Protein AF-A0A1E1WUC8-F1 (afdb_monomer)

Secondary structure (DSSP, 8-state):
----SS---HHHHHHHPPP-----SSHHHHHHHHHHHHHHHHHHHHHHHHHTT--GGGGS-S---PPPSSS-SS--GGGGTHHHHHHHHHHHHHHHHHHHHHHHHHHTTHHHHHHHH-

pLDDT: mean 82.87, std 11.09, range [41.53, 96.44]

Mean predicted aligned error: 11.66 Å

Sequence (118 aa):
TRVREGHVEDDVIAGSTISVWLDMTNHQISHFLKSSLHKAYESFTKRAMKACNRHENLVQIPVHFQEPIYGEMNTQMVGYMAPGIMITIIFFLPAIVTSNLMIADRLEGVWERSAVAG

Structure (mmCIF, N/CA/C/O backbone):
data_AF-A0A1E1WUC8-F1
#
_entry.id   AF-A0A1E1WUC8-F1
#
loop_
_atom_site.group_PDB
_atom_site.id
_atom_site.type_symbol
_atom_site.label_atom_id
_atom_site.label_alt_id
_atom_site.label_comp_id
_atom_site.label_asym_id
_atom_site.label_entity_id
_atom_site.label_seq_id
_atom_site.pdbx_PDB_ins_code
_atom_site.Cartn_x
_atom_site.Cartn_y
_atom_site.Cartn_z
_atom_site.occupancy
_atom_site.B_iso_or_equiv
_atom_site.auth_seq_id
_atom_site.auth_comp_id
_atom_site.auth_asym_id
_atom_site.auth_atom_id
_atom_site.pdbx_PDB_model_num
ATOM 1 N N . THR A 1 1 ? -20.829 -1.627 24.250 1.00 41.53 1 THR A N 1
ATOM 2 C CA . THR A 1 1 ? -21.470 -2.143 25.477 1.00 41.53 1 THR A CA 1
ATOM 3 C C . THR A 1 1 ? -22.174 -3.435 25.147 1.00 41.53 1 THR A C 1
ATOM 5 O O . THR A 1 1 ? -23.149 -3.411 24.412 1.00 41.53 1 THR A O 1
ATOM 8 N N . ARG A 1 2 ? -21.631 -4.574 25.583 1.00 43.22 2 ARG A N 1
ATOM 9 C CA . ARG A 1 2 ? -22.286 -5.872 25.395 1.00 43.22 2 ARG A CA 1
ATOM 10 C C . ARG A 1 2 ? -23.464 -5.910 26.371 1.00 43.22 2 ARG A C 1
ATOM 12 O O . ARG A 1 2 ? -23.246 -5.799 27.574 1.00 43.22 2 ARG A O 1
ATOM 19 N N . VAL A 1 3 ? -24.684 -5.944 25.840 1.00 54.50 3 VAL A N 1
ATOM 20 C CA . VAL A 1 3 ? -25.937 -5.958 26.607 1.00 54.50 3 VAL A CA 1
ATOM 21 C C . VAL A 1 3 ? -25.929 -7.200 27.487 1.00 54.50 3 VAL A C 1
ATOM 23 O O . VAL A 1 3 ? -25.992 -8.316 26.978 1.00 54.50 3 VAL A O 1
ATOM 26 N N . ARG A 1 4 ? -25.767 -7.016 28.797 1.00 50.38 4 ARG A N 1
ATOM 27 C CA . ARG A 1 4 ? -25.797 -8.129 29.749 1.00 50.38 4 ARG A CA 1
ATOM 28 C C . ARG A 1 4 ? -26.819 -7.969 30.873 1.00 50.38 4 ARG A C 1
ATOM 30 O O . ARG A 1 4 ? -26.935 -8.887 31.668 1.00 50.38 4 ARG A O 1
ATOM 37 N N . GLU A 1 5 ? -27.584 -6.873 30.918 1.00 53.09 5 GLU A N 1
ATOM 38 C CA . GLU A 1 5 ? -28.485 -6.588 32.056 1.00 53.09 5 GLU A CA 1
ATOM 39 C C . GLU A 1 5 ? -29.840 -5.946 31.687 1.00 53.09 5 GLU A C 1
ATOM 41 O O . GLU A 1 5 ? -30.495 -5.353 32.536 1.00 53.09 5 GLU A O 1
ATOM 46 N N . GLY A 1 6 ? -30.320 -6.087 30.449 1.00 60.19 6 GLY A N 1
ATOM 47 C CA . GLY A 1 6 ? -31.686 -5.692 30.081 1.00 60.19 6 GLY A CA 1
ATOM 48 C C . GLY A 1 6 ? -32.333 -6.766 29.220 1.00 60.19 6 GLY A C 1
ATOM 49 O O . GLY A 1 6 ? -31.698 -7.244 28.283 1.00 60.19 6 GLY A O 1
ATOM 50 N N . HIS A 1 7 ? -33.562 -7.173 29.542 1.00 62.53 7 HIS A N 1
ATOM 51 C CA . HIS A 1 7 ? -34.363 -8.001 28.643 1.00 62.53 7 HIS A CA 1
ATOM 52 C C . HIS A 1 7 ? -34.700 -7.152 27.413 1.00 62.53 7 HIS A C 1
ATOM 54 O O . HIS A 1 7 ? -35.356 -6.120 27.535 1.00 62.53 7 HIS A O 1
ATOM 60 N N . VAL A 1 8 ? -34.166 -7.538 26.259 1.00 71.12 8 VAL A N 1
ATOM 61 C CA . VAL A 1 8 ? -34.373 -6.873 24.970 1.00 71.12 8 VAL A CA 1
ATOM 62 C C . VAL A 1 8 ? -35.033 -7.899 24.058 1.00 71.12 8 VAL A C 1
ATOM 64 O O . VAL A 1 8 ? -34.585 -9.045 24.039 1.00 71.12 8 VAL A O 1
ATOM 67 N N . GLU A 1 9 ? -36.093 -7.507 23.351 1.00 81.06 9 GLU A N 1
ATOM 68 C CA . GLU A 1 9 ? -36.770 -8.379 22.386 1.00 81.06 9 GLU A CA 1
ATOM 69 C C . GLU A 1 9 ? -35.828 -8.767 21.234 1.00 81.06 9 GLU A C 1
ATOM 71 O O . GLU A 1 9 ? -34.976 -7.984 20.796 1.00 81.06 9 GLU A O 1
ATOM 76 N N . ASP A 1 10 ? -35.970 -10.003 20.749 1.00 81.25 10 ASP A N 1
ATOM 77 C CA . ASP A 1 10 ? -35.096 -10.577 19.719 1.00 81.25 10 ASP A CA 1
ATOM 78 C C . ASP A 1 10 ? -35.145 -9.789 18.397 1.00 81.25 10 ASP A C 1
ATOM 80 O O . ASP A 1 10 ? -34.166 -9.770 17.646 1.00 81.25 10 ASP A O 1
ATOM 84 N N . ASP A 1 11 ? -36.250 -9.093 18.117 1.00 81.81 11 ASP A N 1
ATOM 85 C CA . ASP A 1 11 ? -36.416 -8.248 16.932 1.00 81.81 11 ASP A CA 1
ATOM 86 C C . ASP A 1 11 ? -35.519 -6.997 16.979 1.00 81.81 11 ASP A C 1
ATOM 88 O O . ASP A 1 11 ? -34.886 -6.647 15.981 1.00 81.81 11 ASP A O 1
ATOM 92 N N . VAL A 1 12 ? -35.371 -6.376 18.151 1.00 81.44 12 VAL A N 1
ATOM 93 C CA . VAL A 1 12 ? -34.475 -5.244 18.401 1.00 81.44 12 VAL A CA 1
ATOM 94 C C . VAL A 1 12 ? -33.020 -5.695 18.282 1.00 81.44 12 VAL A C 1
ATOM 96 O O . VAL A 1 12 ? -32.176 -4.964 17.753 1.00 81.44 12 VAL A O 1
ATOM 99 N N . ILE A 1 13 ? -32.701 -6.916 18.722 1.00 80.00 13 ILE A N 1
ATOM 100 C CA . ILE A 1 13 ? -31.359 -7.495 18.570 1.00 80.00 13 ILE A CA 1
ATOM 101 C C . ILE A 1 13 ? -31.057 -7.768 17.092 1.00 80.00 13 ILE A C 1
ATOM 103 O O . ILE A 1 13 ? -29.981 -7.407 16.606 1.00 80.00 13 ILE A O 1
ATOM 107 N N . ALA A 1 14 ? -32.005 -8.345 16.353 1.00 81.06 14 ALA A N 1
ATOM 108 C CA . ALA A 1 14 ? -31.854 -8.591 14.924 1.00 81.06 14 ALA A CA 1
ATOM 109 C C . ALA A 1 14 ? -31.718 -7.277 14.135 1.00 81.06 14 ALA A C 1
ATOM 111 O O . ALA A 1 14 ? -30.823 -7.152 13.301 1.00 81.06 14 ALA A O 1
ATOM 112 N N . GLY A 1 15 ? -32.534 -6.268 14.453 1.00 80.81 15 GLY A N 1
ATOM 113 C CA . GLY A 1 15 ? -32.496 -4.948 13.818 1.00 80.81 15 GLY A CA 1
ATOM 114 C C . GLY A 1 15 ? -31.237 -4.133 14.132 1.00 80.81 15 GLY A C 1
ATOM 115 O O . GLY A 1 15 ? -30.845 -3.277 13.341 1.00 80.81 15 GLY A O 1
ATOM 116 N N . SER A 1 16 ? -30.574 -4.406 15.259 1.00 80.88 16 SER A N 1
ATOM 117 C CA . SER A 1 16 ? -29.329 -3.732 15.660 1.00 80.88 16 SER A CA 1
ATOM 118 C C . SER A 1 16 ? -28.050 -4.476 15.254 1.00 80.88 16 SER A C 1
ATOM 120 O O . SER A 1 16 ? -26.953 -3.931 15.403 1.00 80.88 16 SER A O 1
ATOM 122 N N . THR A 1 17 ? -28.160 -5.693 14.711 1.00 82.88 17 THR A N 1
ATOM 123 C CA . THR A 1 17 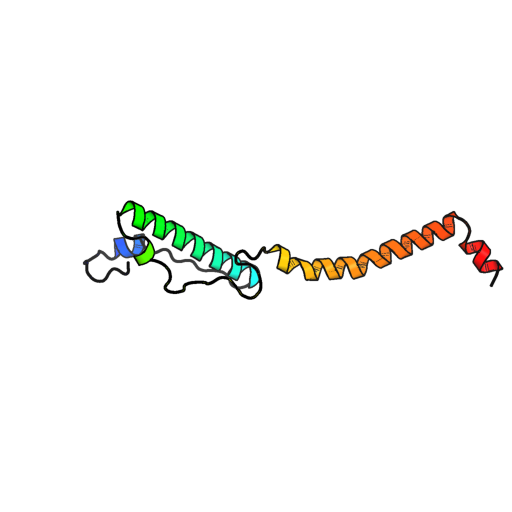? -27.007 -6.510 14.315 1.00 82.88 17 THR A CA 1
ATOM 124 C C . THR A 1 17 ? -26.670 -6.320 12.838 1.00 82.88 17 THR A C 1
ATOM 126 O O . THR A 1 17 ? -27.440 -6.681 11.954 1.00 82.88 17 THR A O 1
ATOM 129 N N . ILE A 1 18 ? -25.466 -5.817 12.553 1.00 84.88 18 ILE A N 1
ATOM 130 C CA . ILE A 1 18 ? -24.938 -5.710 11.187 1.00 84.88 18 ILE A CA 1
ATOM 131 C C . ILE A 1 18 ? -23.967 -6.864 10.945 1.00 84.88 18 ILE A C 1
ATOM 133 O O . ILE A 1 18 ? -22.924 -6.952 11.592 1.00 84.88 18 ILE A O 1
ATOM 137 N N . SER A 1 19 ? -24.299 -7.730 9.989 1.00 88.88 19 SER A N 1
ATOM 138 C CA . SER A 1 19 ? -23.441 -8.836 9.557 1.00 88.88 19 SER A CA 1
ATOM 139 C C . SER A 1 19 ? -22.785 -8.498 8.220 1.00 88.88 19 SER A C 1
ATOM 141 O O . SER A 1 19 ? -23.475 -8.189 7.251 1.00 88.88 19 SER A O 1
ATOM 143 N N . VAL A 1 20 ? -21.452 -8.553 8.163 1.00 88.31 20 VAL A N 1
ATOM 144 C CA . VAL A 1 20 ? -20.665 -8.257 6.956 1.00 88.31 20 VAL A CA 1
ATOM 145 C C . VAL A 1 20 ? -19.880 -9.500 6.556 1.00 88.31 20 VAL A C 1
ATOM 147 O O . VAL A 1 20 ? -19.096 -10.020 7.349 1.00 88.31 20 VAL A O 1
ATOM 150 N N . TRP A 1 21 ? -20.060 -9.943 5.314 1.00 91.31 21 TRP A N 1
ATOM 151 C CA . TRP A 1 21 ? -19.317 -11.049 4.716 1.00 91.31 21 TRP A CA 1
ATOM 152 C C . TRP A 1 21 ? -18.326 -10.477 3.711 1.00 91.31 21 TRP A C 1
ATOM 154 O O . TRP A 1 21 ? -18.717 -9.883 2.709 1.00 91.31 21 TRP A O 1
ATOM 164 N N . LEU A 1 22 ? -17.039 -10.603 4.014 1.00 89.75 22 LEU A N 1
ATOM 165 C CA . LEU A 1 22 ? -15.976 -10.114 3.148 1.00 89.75 22 LEU A CA 1
ATOM 166 C C . LEU A 1 22 ? -15.482 -11.265 2.271 1.00 89.75 22 LEU A C 1
ATOM 168 O O . LEU A 1 22 ? -15.053 -12.292 2.796 1.00 89.75 22 LEU A O 1
ATOM 172 N N . ASP A 1 23 ? -15.500 -11.074 0.953 1.00 91.25 23 ASP A N 1
ATOM 173 C CA . ASP A 1 23 ? -14.814 -11.980 0.035 1.00 91.25 23 ASP A CA 1
ATOM 174 C C . ASP A 1 23 ? -13.294 -11.856 0.233 1.00 91.25 23 ASP A C 1
ATOM 176 O O . ASP A 1 23 ? -12.744 -10.751 0.231 1.00 91.25 23 ASP A O 1
ATOM 180 N N . MET A 1 24 ? -12.630 -12.990 0.466 1.00 90.44 24 MET A N 1
ATOM 181 C CA . MET A 1 24 ? -11.190 -13.097 0.725 1.00 90.44 24 MET A CA 1
ATOM 182 C C . MET A 1 24 ? -10.388 -13.501 -0.519 1.00 90.44 24 MET A C 1
ATOM 184 O O . MET A 1 24 ? -9.196 -13.779 -0.396 1.00 90.44 24 MET A O 1
ATOM 188 N N . THR A 1 25 ? -11.000 -13.533 -1.709 1.00 92.56 25 THR A N 1
ATOM 189 C C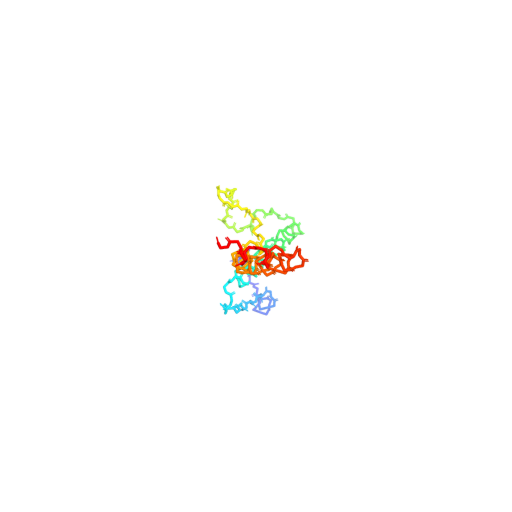A . THR A 1 25 ? -10.289 -13.855 -2.961 1.00 92.56 25 THR A CA 1
ATOM 190 C C . THR A 1 25 ? -9.085 -12.944 -3.229 1.00 92.56 25 THR A C 1
ATOM 192 O O . THR A 1 25 ? -8.089 -13.403 -3.787 1.00 92.56 25 THR A O 1
ATOM 195 N N . ASN A 1 26 ? -9.127 -11.678 -2.795 1.00 89.31 26 ASN A N 1
ATOM 196 C CA . ASN A 1 26 ? -8.007 -10.741 -2.894 1.00 89.31 26 ASN A CA 1
ATOM 197 C C . ASN A 1 26 ? -7.548 -10.260 -1.514 1.00 89.31 26 ASN A C 1
ATOM 199 O O . ASN A 1 26 ? -8.068 -9.285 -0.975 1.00 89.31 26 ASN A O 1
ATOM 203 N N . HIS A 1 27 ? -6.499 -10.890 -0.990 1.00 86.88 27 HIS A N 1
ATOM 204 C 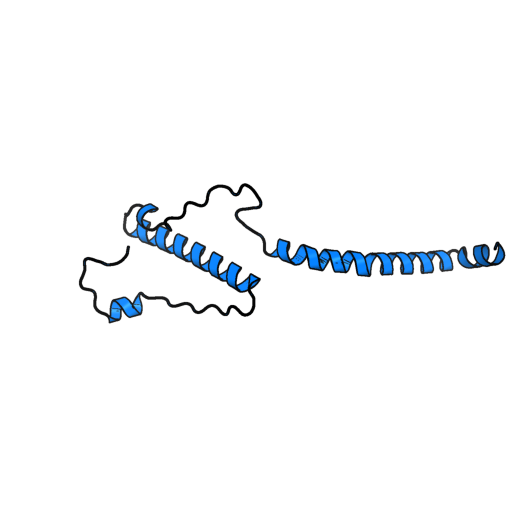CA . HIS A 1 27 ? -5.979 -10.617 0.349 1.00 86.88 27 HIS A CA 1
ATOM 205 C C . HIS A 1 27 ? -5.709 -9.127 0.634 1.00 86.88 27 HIS A C 1
ATOM 207 O O . HIS A 1 27 ? -6.079 -8.631 1.701 1.00 86.88 27 HIS A O 1
ATOM 213 N N . GLN A 1 28 ? -5.122 -8.396 -0.320 1.00 85.75 28 GLN A N 1
ATOM 214 C CA . GLN A 1 28 ? -4.767 -6.984 -0.148 1.00 85.75 28 GLN A CA 1
ATOM 215 C C . GLN A 1 28 ? -6.009 -6.103 0.016 1.00 85.75 28 GLN A C 1
ATOM 217 O O . GLN A 1 28 ? -6.089 -5.291 0.941 1.00 85.75 28 GLN A O 1
ATOM 222 N N . ILE A 1 29 ? -6.996 -6.291 -0.864 1.00 86.88 29 ILE A N 1
ATOM 223 C CA . ILE A 1 29 ? -8.257 -5.540 -0.840 1.00 86.88 29 ILE A CA 1
ATOM 224 C C . ILE A 1 29 ? -9.063 -5.915 0.402 1.00 86.88 29 ILE A C 1
ATOM 226 O O . ILE A 1 29 ? -9.565 -5.043 1.111 1.00 86.88 29 ILE A O 1
ATOM 230 N N . SER A 1 30 ? -9.147 -7.205 0.706 1.00 90.56 30 SER A N 1
ATOM 231 C CA . SER A 1 30 ? -9.880 -7.724 1.853 1.00 90.56 30 SER A CA 1
ATOM 232 C C . SER A 1 30 ? -9.337 -7.192 3.179 1.00 90.56 30 SER A C 1
ATOM 234 O O . SER A 1 30 ? -10.109 -6.776 4.046 1.00 90.56 30 SER A O 1
ATOM 236 N N . HIS A 1 31 ? -8.011 -7.149 3.341 1.00 88.44 31 HIS A N 1
ATOM 237 C CA . HIS A 1 31 ? -7.382 -6.601 4.541 1.00 88.44 31 HIS A CA 1
ATOM 238 C C . HIS A 1 31 ? -7.611 -5.088 4.663 1.00 88.44 31 HIS A C 1
ATOM 240 O O . HIS A 1 31 ? -7.953 -4.589 5.740 1.00 88.44 31 HIS A O 1
ATOM 246 N N . PHE A 1 32 ? -7.491 -4.359 3.551 1.00 87.31 32 PHE A N 1
ATOM 247 C CA . PHE A 1 32 ? -7.791 -2.929 3.502 1.00 87.31 32 PHE A CA 1
ATOM 248 C C . PHE A 1 32 ? -9.249 -2.628 3.888 1.00 87.31 32 PHE A C 1
ATOM 250 O O . PHE A 1 32 ? -9.510 -1.748 4.716 1.00 87.31 32 PHE A O 1
ATOM 257 N N . LEU A 1 33 ? -10.202 -3.392 3.348 1.00 90.31 33 LEU A N 1
ATOM 258 C CA . LEU A 1 33 ? -11.624 -3.241 3.645 1.00 90.31 33 LEU A CA 1
ATOM 259 C C . LEU A 1 33 ? -11.934 -3.583 5.108 1.00 90.31 33 LEU A C 1
ATOM 261 O O . LEU A 1 33 ? -12.656 -2.843 5.776 1.00 90.31 33 LEU A O 1
ATOM 265 N N . LYS A 1 34 ? -11.321 -4.644 5.647 1.00 89.44 34 LYS A N 1
ATOM 266 C CA . LYS A 1 34 ? -11.440 -5.007 7.065 1.00 89.44 34 LYS A CA 1
ATOM 267 C C . LYS A 1 34 ? -10.939 -3.890 7.982 1.00 89.44 34 LYS A C 1
ATOM 269 O O . LYS A 1 34 ? -11.620 -3.562 8.954 1.00 89.44 34 LYS A O 1
ATOM 274 N N . SER A 1 35 ? -9.780 -3.298 7.682 1.00 86.88 35 SER A N 1
ATOM 275 C CA . SER A 1 35 ? -9.226 -2.171 8.448 1.00 86.88 35 SER A CA 1
ATOM 276 C C . SER A 1 35 ? -10.139 -0.945 8.383 1.00 86.88 35 SER A C 1
ATOM 278 O O . SER A 1 35 ? -10.463 -0.351 9.412 1.00 86.88 35 SER A O 1
ATOM 280 N N . SER A 1 36 ? -10.630 -0.615 7.186 1.00 88.75 36 SER A N 1
ATOM 281 C CA . SER A 1 36 ? -11.566 0.493 6.968 1.00 88.75 36 SER A CA 1
ATOM 282 C C . SER A 1 36 ? -12.862 0.318 7.762 1.00 88.75 36 SER A C 1
ATOM 284 O O . SER A 1 36 ? -13.311 1.256 8.421 1.00 88.75 36 SER A O 1
ATOM 286 N N . LEU A 1 37 ? -13.426 -0.895 7.776 1.00 90.44 37 LEU A N 1
ATOM 287 C CA . LEU A 1 37 ? -14.627 -1.214 8.546 1.00 90.44 37 LEU A CA 1
ATOM 288 C C . LEU A 1 37 ? -14.394 -1.058 10.056 1.00 90.44 37 LEU A C 1
ATOM 290 O O . LEU A 1 37 ? -15.237 -0.486 10.742 1.00 90.44 37 LEU A O 1
ATOM 294 N N . HIS A 1 38 ? -13.241 -1.500 10.570 1.00 87.25 38 HIS A N 1
ATOM 295 C CA . HIS A 1 38 ? -12.891 -1.321 11.985 1.00 87.25 38 HIS A CA 1
ATOM 296 C C . HIS A 1 38 ? -12.765 0.161 12.355 1.00 87.25 38 HIS A C 1
ATOM 298 O O . HIS A 1 38 ? -13.352 0.585 13.348 1.00 87.25 38 HIS A O 1
ATOM 304 N N . LYS A 1 39 ? -12.073 0.965 11.535 1.00 87.31 39 LYS A N 1
ATOM 305 C CA . LYS A 1 39 ? -11.951 2.420 11.746 1.00 87.31 39 LYS A CA 1
ATOM 306 C C . LYS A 1 39 ? -13.320 3.112 11.722 1.00 87.31 39 LYS A C 1
ATOM 308 O O . LYS A 1 39 ? -13.60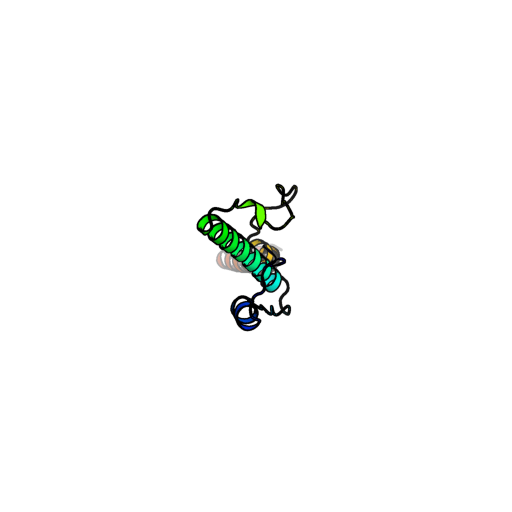3 3.968 12.562 1.00 87.31 39 LYS A O 1
ATOM 313 N N . ALA A 1 40 ? -14.193 2.728 10.789 1.00 89.44 40 ALA A N 1
ATOM 314 C CA . ALA A 1 40 ? -15.549 3.264 10.694 1.00 89.44 40 ALA A CA 1
ATOM 315 C C . ALA A 1 40 ? -16.406 2.883 11.912 1.00 89.44 40 ALA A C 1
ATOM 317 O O . ALA A 1 40 ? -17.084 3.742 12.479 1.00 89.44 40 ALA A O 1
ATOM 318 N N . TYR A 1 41 ? -16.336 1.622 12.345 1.00 87.38 41 TYR A N 1
ATOM 319 C CA . TYR A 1 41 ? -17.025 1.132 13.537 1.00 87.38 41 TYR A CA 1
ATOM 320 C C . TYR A 1 41 ? -16.557 1.855 14.803 1.00 87.38 41 TYR A C 1
ATOM 322 O O . TYR A 1 41 ? -17.379 2.289 15.610 1.00 87.38 41 TYR A O 1
ATOM 330 N N . GLU A 1 42 ? -15.249 2.049 14.960 1.00 86.06 42 GLU A N 1
ATOM 331 C CA . GLU A 1 42 ? -14.677 2.786 16.084 1.00 86.06 42 GLU A CA 1
ATOM 332 C C . GLU A 1 42 ? -15.174 4.240 16.109 1.00 86.06 42 GLU A C 1
ATOM 334 O O . GLU A 1 42 ? -15.641 4.721 17.143 1.00 86.06 42 GLU A O 1
ATOM 339 N N . SER A 1 43 ? -15.149 4.929 14.963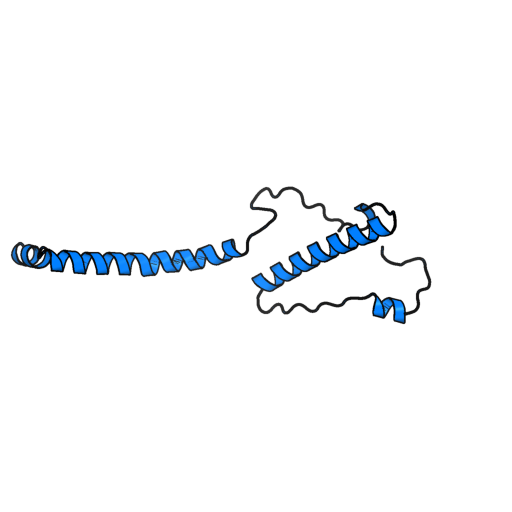 1.00 88.12 43 SER A N 1
ATOM 340 C CA . SER A 1 43 ? -15.653 6.303 14.835 1.00 88.12 43 SER A CA 1
ATOM 341 C C . SER A 1 43 ? -17.154 6.406 15.125 1.00 88.12 43 SER A C 1
ATOM 343 O O . SER A 1 43 ? -17.595 7.306 15.843 1.00 88.12 43 SER A O 1
ATOM 345 N N . PHE A 1 44 ? -17.956 5.479 14.596 1.00 87.75 44 PHE A N 1
ATOM 346 C CA . PHE A 1 44 ? -19.388 5.399 14.885 1.00 87.75 44 PHE A CA 1
ATOM 347 C C . PHE A 1 44 ? -19.640 5.217 16.381 1.00 87.75 44 PHE A C 1
ATOM 349 O O . PHE A 1 44 ? -20.422 5.957 16.974 1.00 87.75 44 PHE A O 1
ATOM 356 N N . THR A 1 45 ? -18.923 4.287 17.004 1.00 85.81 45 THR A N 1
ATOM 357 C CA . THR A 1 45 ? -19.100 3.958 18.415 1.00 85.81 45 THR A CA 1
ATOM 358 C C . THR A 1 45 ? -18.681 5.115 19.321 1.00 85.81 45 THR A C 1
ATOM 360 O O . THR A 1 45 ? -19.410 5.451 20.251 1.00 85.81 45 THR A O 1
ATOM 363 N N . LYS A 1 46 ? -17.566 5.797 19.023 1.00 86.69 46 LYS A N 1
ATOM 364 C CA . LYS A 1 46 ? -17.153 7.024 19.727 1.00 86.69 46 LYS A CA 1
ATOM 365 C C . LYS A 1 46 ? -18.233 8.108 19.647 1.00 86.69 46 LYS A C 1
ATOM 367 O O . LYS A 1 46 ? -18.609 8.677 20.672 1.00 86.69 46 LYS A O 1
ATOM 372 N N . ARG A 1 47 ? -18.797 8.344 18.455 1.00 88.25 47 ARG A N 1
ATOM 373 C CA . ARG A 1 47 ? -19.902 9.303 18.262 1.00 88.25 47 ARG A CA 1
ATOM 374 C C . ARG A 1 47 ? -21.162 8.907 19.032 1.00 88.25 47 ARG A C 1
ATOM 376 O O . ARG A 1 47 ? -21.768 9.768 19.664 1.00 88.25 47 ARG A O 1
ATOM 383 N N . ALA A 1 48 ? -21.530 7.627 19.016 1.00 87.75 48 ALA A N 1
ATOM 384 C CA . ALA A 1 48 ? -22.683 7.118 19.753 1.00 87.75 48 ALA A CA 1
ATOM 385 C C . ALA A 1 48 ? -22.507 7.290 21.273 1.00 87.75 48 ALA A C 1
ATOM 387 O O . ALA A 1 48 ? -23.405 7.784 21.947 1.00 87.75 48 ALA A O 1
ATOM 388 N N . MET A 1 49 ? -21.324 6.977 21.812 1.00 86.50 49 MET A N 1
ATOM 389 C CA . MET A 1 49 ? -21.029 7.152 23.240 1.00 86.50 49 MET A CA 1
ATOM 390 C C . MET A 1 49 ? -21.064 8.620 23.668 1.00 86.50 49 MET A C 1
ATOM 392 O O . MET A 1 49 ? -21.626 8.931 24.720 1.00 86.50 49 MET A O 1
ATOM 396 N N . LYS A 1 50 ? -20.542 9.522 22.827 1.00 87.88 50 LYS A N 1
ATOM 397 C CA . LYS A 1 50 ? -20.621 10.969 23.049 1.00 87.88 50 LYS A CA 1
ATOM 398 C C . LYS A 1 50 ? -22.068 11.467 23.054 1.00 87.88 50 LYS A C 1
ATOM 400 O O . LYS A 1 50 ? -22.436 12.232 23.939 1.00 87.88 50 LYS A O 1
ATOM 405 N N . ALA A 1 51 ? -22.901 10.997 22.124 1.00 88.88 51 ALA A N 1
ATOM 406 C CA . ALA A 1 51 ? -24.329 11.327 22.095 1.00 88.88 51 ALA A CA 1
ATOM 407 C C . ALA A 1 51 ? -25.071 10.835 23.353 1.00 88.88 51 ALA A C 1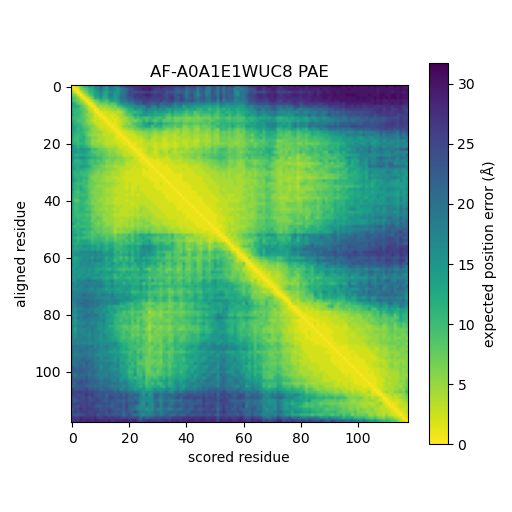
ATOM 409 O O . ALA A 1 51 ? -25.994 11.492 23.825 1.00 88.88 51 ALA A O 1
ATOM 410 N N . CYS A 1 52 ? -24.634 9.716 23.936 1.00 87.12 52 CYS A N 1
ATOM 411 C CA . CYS A 1 52 ? -25.177 9.176 25.181 1.00 87.12 52 CYS A CA 1
ATOM 412 C C . CYS A 1 52 ? -24.524 9.740 26.463 1.00 87.12 52 CYS A C 1
ATOM 414 O O . CYS A 1 52 ? -24.788 9.203 27.540 1.00 87.12 52 CYS A O 1
ATOM 416 N N . ASN A 1 53 ? -23.671 10.775 26.385 1.00 88.69 53 ASN A N 1
ATOM 417 C CA . ASN A 1 53 ? -22.920 11.334 27.526 1.00 88.69 53 ASN A CA 1
ATOM 418 C C . ASN A 1 53 ? -22.121 10.280 28.323 1.00 88.69 53 ASN A C 1
ATOM 420 O O . ASN A 1 53 ? -22.016 10.329 29.551 1.00 88.69 53 ASN A O 1
ATOM 424 N N . ARG A 1 54 ? -21.552 9.289 27.629 1.00 84.31 54 ARG A N 1
ATOM 425 C CA . ARG A 1 54 ? -20.694 8.258 28.225 1.00 84.31 54 ARG A CA 1
ATOM 426 C C . ARG A 1 54 ? -19.242 8.452 27.802 1.00 84.31 54 ARG A C 1
ATOM 428 O O . ARG A 1 54 ? -18.956 8.977 26.731 1.00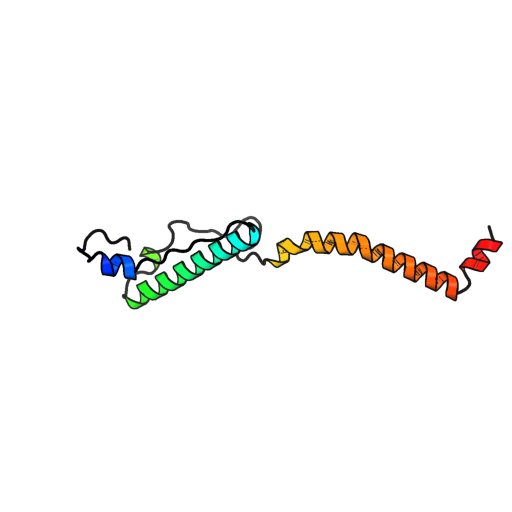 84.31 54 ARG A O 1
ATOM 435 N N . HIS A 1 55 ? -18.322 7.985 28.644 1.00 80.06 55 HIS A N 1
ATOM 436 C CA . HIS A 1 55 ? -16.888 8.096 28.389 1.00 80.06 55 HIS A CA 1
ATOM 437 C C . HIS A 1 55 ? -16.490 7.332 27.113 1.00 80.06 55 HIS A C 1
ATOM 439 O O . HIS A 1 55 ? -16.800 6.148 26.967 1.00 80.06 55 HIS A O 1
ATOM 445 N N . GLU A 1 56 ? -15.771 7.990 26.204 1.00 75.31 56 GLU A N 1
ATOM 446 C CA . GLU A 1 56 ? -15.429 7.456 24.873 1.00 75.31 56 GLU A CA 1
ATOM 447 C C . GLU A 1 56 ? -14.531 6.206 24.937 1.00 75.31 56 GLU A C 1
ATOM 449 O O . GLU A 1 56 ? -14.541 5.370 24.034 1.00 75.31 56 GLU A O 1
ATOM 454 N N . ASN A 1 57 ? -13.789 6.043 26.035 1.00 72.31 57 ASN A N 1
ATOM 455 C CA . ASN A 1 57 ? -12.875 4.913 26.246 1.00 72.31 57 ASN A CA 1
ATOM 456 C C . ASN A 1 57 ? -13.577 3.602 26.647 1.00 72.31 57 ASN A C 1
ATOM 458 O O . ASN A 1 57 ? -12.937 2.558 26.665 1.00 72.31 57 ASN A O 1
ATOM 462 N N . LEU A 1 58 ? -14.881 3.617 26.949 1.00 70.56 58 LEU A N 1
ATOM 463 C CA . LEU A 1 58 ? -15.618 2.417 27.384 1.00 70.56 58 LEU A CA 1
ATOM 464 C C . LEU A 1 58 ? -15.865 1.397 26.260 1.00 70.56 58 LEU A C 1
ATOM 466 O O . LEU A 1 58 ? -16.249 0.262 26.539 1.00 70.56 58 LEU A O 1
ATOM 470 N N . VAL A 1 59 ? -15.707 1.796 24.995 1.00 69.50 59 VAL A N 1
ATOM 471 C CA . VAL A 1 59 ? -16.002 0.938 23.830 1.00 69.50 59 VAL A CA 1
ATOM 472 C C . VAL A 1 59 ? -14.872 0.946 22.802 1.00 69.50 59 VAL A C 1
ATOM 474 O O . VAL A 1 59 ? -15.063 0.558 21.652 1.00 69.50 59 VAL A O 1
ATOM 477 N N . GLN A 1 60 ? -13.680 1.384 23.204 1.00 69.12 60 GLN A N 1
ATOM 478 C CA . GLN A 1 60 ? -12.497 1.199 22.374 1.00 69.12 60 GLN A CA 1
ATOM 479 C C . GLN A 1 60 ? -12.145 -0.290 22.317 1.00 69.12 60 GLN A C 1
ATOM 481 O O . GLN A 1 60 ? -12.364 -1.041 23.271 1.00 69.12 60 GLN A O 1
ATOM 486 N N . ILE A 1 61 ? -11.615 -0.720 21.173 1.00 70.12 61 ILE A N 1
ATOM 487 C CA . ILE A 1 61 ? -11.020 -2.049 21.028 1.00 70.12 61 ILE A CA 1
ATOM 488 C C . ILE A 1 61 ? -9.917 -2.153 22.099 1.00 70.12 61 ILE A C 1
ATOM 490 O O . ILE A 1 61 ? -9.142 -1.204 22.224 1.00 70.12 61 ILE A O 1
ATOM 494 N N . PRO A 1 62 ? -9.811 -3.255 22.868 1.00 67.81 62 PRO A N 1
ATOM 495 C CA . PRO A 1 62 ? -8.849 -3.395 23.972 1.00 67.81 62 PRO A CA 1
ATOM 496 C C . PRO A 1 62 ? -7.393 -3.571 23.492 1.00 67.81 62 PRO A C 1
ATOM 498 O O . PRO A 1 62 ? -6.597 -4.265 24.115 1.00 67.81 62 PRO A O 1
ATOM 501 N N . VAL A 1 63 ? -7.046 -2.971 22.355 1.00 70.56 63 VAL A N 1
ATOM 502 C CA . VAL A 1 63 ? -5.729 -3.000 21.731 1.00 70.56 63 VAL A CA 1
ATOM 503 C C . VAL A 1 63 ? -5.310 -1.555 21.505 1.00 70.56 63 VAL A C 1
ATOM 505 O O . VAL A 1 63 ? -5.822 -0.876 20.615 1.00 70.56 63 VAL A O 1
ATOM 508 N N . HIS A 1 64 ? -4.373 -1.084 22.323 1.00 70.75 64 HIS A N 1
ATOM 509 C CA . HIS A 1 64 ? -3.717 0.198 22.105 1.00 70.75 64 HIS A CA 1
ATOM 510 C C . HIS A 1 64 ? -2.578 0.012 21.107 1.00 70.75 64 HIS A C 1
ATOM 512 O O . HIS A 1 64 ? -1.509 -0.489 21.455 1.00 70.75 64 HIS A O 1
ATOM 518 N N . PHE A 1 65 ? -2.817 0.418 19.861 1.00 73.88 65 PHE A N 1
ATOM 519 C CA . PHE A 1 65 ? -1.759 0.520 18.866 1.00 73.88 65 PHE A CA 1
ATOM 520 C C . PHE A 1 65 ? -0.841 1.683 19.242 1.00 73.88 65 PHE A C 1
ATOM 522 O O . PHE A 1 65 ? -1.263 2.838 19.251 1.00 73.88 65 PHE A O 1
ATOM 529 N N . GLN A 1 66 ? 0.393 1.348 19.601 1.00 80.69 66 GLN A N 1
ATOM 530 C CA . GLN A 1 66 ? 1.465 2.318 19.792 1.00 80.69 66 GLN A CA 1
ATOM 531 C C . GLN A 1 66 ? 2.041 2.731 18.437 1.00 80.69 66 GLN A C 1
ATOM 533 O O . GLN A 1 66 ? 1.723 2.136 17.404 1.00 80.69 66 GLN A O 1
ATOM 538 N N . GLU A 1 67 ? 2.895 3.749 18.448 1.00 84.00 67 GLU A N 1
ATOM 539 C CA . GLU A 1 67 ? 3.625 4.154 17.253 1.00 84.00 67 GLU A CA 1
ATOM 540 C C . GLU A 1 67 ? 4.461 2.975 16.716 1.00 84.00 67 GLU A C 1
ATOM 542 O O . GLU A 1 67 ? 5.174 2.316 17.483 1.00 84.00 67 GLU A O 1
ATOM 547 N N . PRO A 1 68 ? 4.335 2.640 15.421 1.00 81.38 68 PRO A N 1
ATOM 548 C CA . PRO A 1 68 ? 5.030 1.506 14.846 1.00 81.38 68 PRO A CA 1
ATOM 549 C C . PRO A 1 68 ? 6.528 1.809 14.780 1.00 81.38 68 PRO A C 1
ATOM 551 O O . PRO A 1 68 ? 6.939 2.855 14.293 1.00 81.38 68 PRO A O 1
ATOM 554 N N . ILE A 1 69 ? 7.356 0.860 15.226 1.00 85.31 69 ILE A N 1
ATOM 555 C CA . ILE A 1 69 ? 8.824 0.965 15.122 1.00 85.31 69 ILE A CA 1
ATOM 556 C C . ILE A 1 69 ? 9.260 0.953 13.644 1.00 85.31 69 ILE A C 1
ATOM 558 O O . ILE A 1 69 ? 10.252 1.578 13.278 1.00 85.31 69 ILE A O 1
ATOM 562 N N . TYR A 1 70 ? 8.503 0.253 12.789 1.00 83.38 70 TYR A N 1
ATOM 563 C CA . TYR A 1 70 ? 8.733 0.165 11.349 1.00 83.38 70 TYR A CA 1
ATOM 564 C C . TYR A 1 70 ? 7.447 0.439 10.566 1.00 83.38 70 TYR A C 1
ATOM 566 O O . TYR A 1 70 ? 6.414 -0.181 10.822 1.00 83.38 70 TYR A O 1
ATOM 574 N N . GLY A 1 71 ? 7.545 1.301 9.552 1.00 75.75 71 GLY A N 1
ATOM 575 C CA . GLY A 1 71 ? 6.434 1.650 8.665 1.00 75.75 71 GLY A CA 1
ATOM 576 C C . GLY A 1 71 ? 5.563 2.789 9.194 1.00 75.75 71 GLY A C 1
ATOM 577 O O . GLY A 1 71 ? 5.891 3.446 10.175 1.00 75.75 71 GLY A O 1
ATOM 578 N N . GLU A 1 72 ? 4.445 3.035 8.516 1.00 78.44 72 GLU A N 1
ATOM 579 C CA . GLU A 1 72 ? 3.510 4.113 8.851 1.00 78.44 72 GLU A CA 1
ATOM 580 C C . GLU A 1 72 ? 2.166 3.555 9.332 1.00 78.44 72 GLU A C 1
ATOM 582 O O . GLU A 1 72 ? 1.669 2.552 8.817 1.00 78.44 72 GLU A O 1
ATOM 587 N N . MET A 1 73 ? 1.519 4.259 10.268 1.00 72.19 73 MET A N 1
ATOM 588 C CA . MET A 1 73 ? 0.174 3.913 10.763 1.00 72.19 73 MET A CA 1
ATOM 589 C C . MET A 1 73 ? -0.918 3.990 9.685 1.00 72.19 73 MET A C 1
ATOM 591 O O . MET A 1 73 ? -1.959 3.338 9.792 1.00 72.19 73 MET A O 1
ATOM 595 N N . ASN A 1 74 ? -0.699 4.793 8.643 1.00 73.00 74 ASN A N 1
ATOM 596 C CA . ASN A 1 74 ? -1.587 4.904 7.492 1.00 73.00 74 ASN A CA 1
ATOM 597 C C . ASN A 1 74 ? -0.885 4.378 6.242 1.00 73.00 74 ASN A C 1
ATOM 599 O O . ASN A 1 74 ? -0.425 5.137 5.396 1.00 73.00 74 ASN A O 1
ATOM 603 N N . THR A 1 75 ? -0.843 3.055 6.112 1.00 68.50 75 THR A N 1
ATOM 604 C CA . THR A 1 75 ? -0.287 2.397 4.929 1.00 68.50 75 THR A CA 1
ATOM 605 C C . THR A 1 75 ? -1.073 2.784 3.675 1.00 68.50 75 THR A C 1
ATOM 607 O O . THR A 1 75 ? -2.260 2.465 3.554 1.00 68.50 75 THR A O 1
ATOM 610 N N . GLN A 1 76 ? -0.415 3.442 2.721 1.00 73.88 76 GLN A N 1
ATOM 611 C CA . GLN A 1 76 ? -1.001 3.725 1.415 1.00 73.88 76 GLN A CA 1
ATOM 612 C C . GLN A 1 76 ? -0.955 2.476 0.533 1.00 73.88 76 GLN A C 1
ATOM 614 O O . GLN A 1 76 ? 0.087 1.836 0.395 1.00 73.88 76 GLN A O 1
ATOM 619 N N . MET A 1 7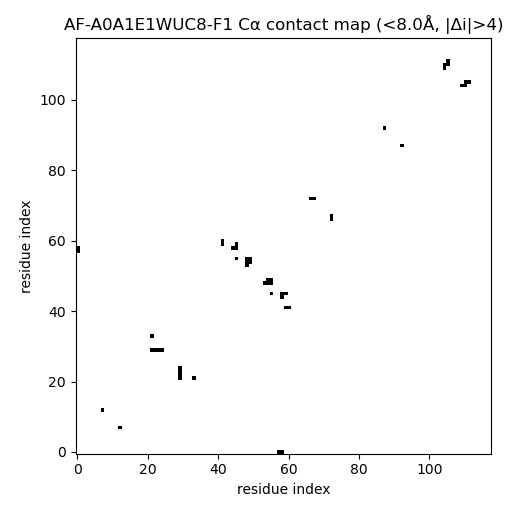7 ? -2.069 2.163 -0.135 1.00 70.12 77 MET A N 1
ATOM 620 C CA . MET A 1 77 ? -2.150 1.012 -1.044 1.00 70.12 77 MET A CA 1
ATOM 621 C C . MET A 1 77 ? -1.150 1.109 -2.213 1.00 70.12 77 MET A C 1
ATOM 623 O O . MET A 1 77 ? -0.730 0.090 -2.755 1.00 70.12 77 MET A O 1
ATOM 627 N N . VAL A 1 78 ? -0.702 2.325 -2.547 1.00 76.19 78 VAL A N 1
ATOM 628 C CA . VAL A 1 78 ? 0.321 2.600 -3.569 1.00 76.19 78 VAL A CA 1
ATOM 629 C C . VAL A 1 78 ? 1.650 1.904 -3.267 1.00 76.19 78 VAL A C 1
ATOM 631 O O . VAL A 1 78 ? 2.312 1.443 -4.195 1.00 76.19 78 VAL A O 1
ATOM 634 N N . GLY A 1 79 ? 2.004 1.727 -1.988 1.00 79.62 79 GLY A N 1
ATOM 635 C CA . GLY A 1 79 ? 3.219 1.005 -1.598 1.00 79.62 79 GLY A CA 1
ATOM 636 C C . GLY A 1 79 ? 3.250 -0.441 -2.106 1.00 79.62 79 GLY A C 1
ATOM 637 O O . GLY A 1 79 ? 4.312 -0.949 -2.451 1.00 79.62 79 GLY A O 1
ATOM 638 N N . TYR A 1 80 ? 2.087 -1.084 -2.256 1.00 80.75 80 TYR A N 1
ATOM 639 C CA . TYR A 1 80 ? 1.998 -2.443 -2.799 1.00 80.75 80 TYR A CA 1
ATOM 640 C C . TYR A 1 80 ? 2.180 -2.510 -4.320 1.00 80.75 80 TYR A C 1
ATOM 642 O O . TYR A 1 80 ? 2.509 -3.570 -4.844 1.00 80.75 80 TYR A O 1
ATOM 650 N N . MET A 1 81 ? 2.000 -1.396 -5.037 1.00 86.00 81 MET A N 1
ATOM 651 C CA . MET A 1 81 ? 2.203 -1.329 -6.491 1.00 86.00 81 MET A CA 1
ATOM 652 C C . MET A 1 81 ? 3.668 -1.076 -6.874 1.00 86.00 81 MET A C 1
ATOM 654 O O . MET A 1 81 ? 4.065 -1.364 -8.004 1.00 86.00 81 MET A O 1
ATOM 658 N N . ALA A 1 82 ? 4.486 -0.578 -5.940 1.00 87.88 82 ALA A N 1
ATOM 659 C CA . ALA A 1 82 ? 5.872 -0.190 -6.194 1.00 87.88 82 ALA A CA 1
ATOM 660 C C . ALA A 1 82 ? 6.746 -1.301 -6.823 1.00 87.88 82 ALA A C 1
ATOM 662 O O . ALA A 1 82 ? 7.460 -0.997 -7.781 1.00 87.88 82 ALA A O 1
ATOM 663 N N . PRO A 1 83 ? 6.679 -2.581 -6.394 1.00 90.50 83 PRO A N 1
ATOM 664 C CA . PRO A 1 83 ? 7.461 -3.647 -7.024 1.00 90.50 83 PRO A CA 1
ATOM 665 C C . PRO A 1 83 ? 7.074 -3.890 -8.488 1.00 90.50 83 PRO A C 1
ATOM 667 O O . PRO A 1 83 ? 7.946 -4.078 -9.333 1.00 90.50 83 PRO A O 1
ATOM 670 N N 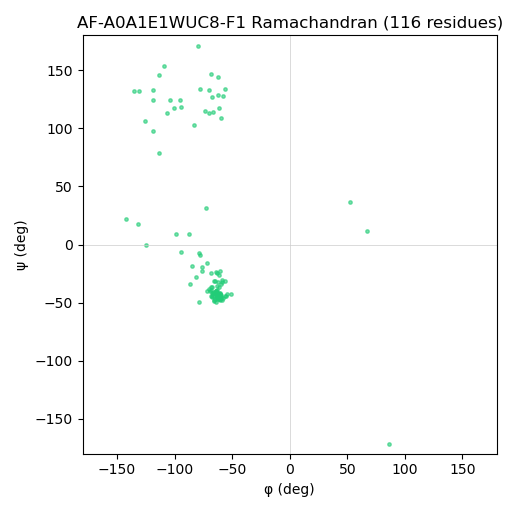. GLY A 1 84 ? 5.776 -3.835 -8.807 1.00 90.50 84 GLY A N 1
ATOM 671 C CA . GLY A 1 84 ? 5.292 -3.995 -10.180 1.00 90.50 84 GLY A CA 1
ATOM 672 C C . GLY A 1 84 ? 5.800 -2.876 -11.087 1.00 90.50 84 GLY A C 1
ATOM 673 O O . GLY A 1 84 ? 6.321 -3.136 -12.170 1.00 90.50 84 GLY A O 1
ATOM 674 N N . ILE A 1 85 ? 5.742 -1.635 -10.599 1.00 93.06 85 ILE A N 1
ATOM 675 C CA . ILE A 1 85 ? 6.264 -0.469 -11.319 1.00 93.06 85 ILE A CA 1
ATOM 676 C C . ILE A 1 85 ? 7.781 -0.597 -11.527 1.00 93.06 85 ILE A C 1
ATOM 678 O O . ILE A 1 85 ? 8.254 -0.389 -12.643 1.00 93.06 85 ILE A O 1
ATOM 682 N N . MET A 1 86 ? 8.545 -1.018 -10.513 1.00 95.12 86 MET A N 1
ATOM 683 C CA . MET A 1 86 ? 9.992 -1.230 -10.659 1.00 95.12 86 MET A CA 1
ATOM 684 C C . MET A 1 86 ? 10.335 -2.216 -11.779 1.00 95.12 86 MET A C 1
ATOM 686 O O . MET A 1 86 ? 11.207 -1.927 -12.596 1.00 95.12 86 MET A O 1
ATOM 690 N N . ILE A 1 87 ? 9.619 -3.340 -11.872 1.00 95.12 87 ILE A N 1
ATOM 691 C CA . ILE A 1 87 ? 9.840 -4.329 -12.938 1.00 95.12 87 ILE A CA 1
ATOM 692 C C . ILE A 1 87 ? 9.560 -3.716 -14.313 1.00 95.12 87 ILE A C 1
ATOM 694 O O . ILE A 1 87 ? 10.354 -3.893 -15.236 1.00 95.12 87 ILE A O 1
ATOM 698 N N . THR A 1 88 ? 8.470 -2.954 -14.455 1.00 94.38 88 THR A N 1
ATOM 699 C CA . THR A 1 88 ? 8.156 -2.298 -15.735 1.00 94.38 88 THR A CA 1
ATOM 700 C C . THR A 1 88 ? 9.224 -1.286 -16.145 1.00 94.38 88 THR A C 1
ATOM 702 O O . THR A 1 88 ? 9.608 -1.249 -17.310 1.00 94.38 88 THR A O 1
ATOM 705 N N . ILE A 1 89 ? 9.771 -0.521 -15.196 1.00 95.56 89 ILE A N 1
ATOM 706 C CA . ILE A 1 89 ? 10.854 0.429 -15.467 1.00 95.56 89 ILE A CA 1
ATOM 707 C C . ILE A 1 89 ? 12.105 -0.321 -15.933 1.00 95.56 89 ILE A C 1
ATOM 709 O O . ILE A 1 89 ? 12.660 0.018 -16.972 1.00 95.56 89 ILE A O 1
ATOM 713 N N . ILE A 1 90 ? 12.523 -1.363 -15.212 1.00 95.81 90 ILE A N 1
ATOM 714 C CA . ILE A 1 90 ? 13.735 -2.129 -15.546 1.00 95.81 90 ILE A CA 1
ATOM 715 C C . ILE A 1 90 ? 13.610 -2.813 -16.911 1.00 95.81 90 ILE A C 1
ATOM 717 O O . ILE A 1 90 ? 14.594 -2.907 -17.635 1.00 95.81 90 ILE A O 1
ATOM 721 N N . PHE A 1 91 ? 12.419 -3.283 -17.283 1.00 93.88 91 PHE A N 1
ATOM 722 C CA . PHE A 1 91 ? 12.217 -3.963 -18.558 1.00 93.88 91 PHE A CA 1
ATOM 723 C C . PHE A 1 91 ? 12.104 -2.991 -19.742 1.00 93.88 91 PHE A C 1
ATOM 725 O O . PHE A 1 91 ? 12.777 -3.164 -20.757 1.00 93.88 91 PHE A O 1
ATOM 732 N N . PHE A 1 92 ? 11.266 -1.958 -19.628 1.00 94.81 92 PHE A N 1
ATOM 733 C CA . PHE A 1 92 ? 10.951 -1.089 -20.764 1.00 94.81 92 PHE A CA 1
ATOM 734 C C . PHE A 1 92 ? 11.945 0.057 -20.949 1.00 94.81 92 PHE A C 1
ATOM 736 O O . PHE A 1 92 ? 12.219 0.438 -22.085 1.00 94.81 92 PHE A O 1
ATOM 743 N N . LEU A 1 93 ? 12.506 0.610 -19.870 1.00 95.50 93 LEU A N 1
ATOM 744 C CA . LEU A 1 93 ? 13.366 1.790 -19.964 1.00 95.50 93 LEU A CA 1
ATOM 745 C C . LEU A 1 93 ? 14.658 1.507 -20.753 1.00 95.50 93 LEU A C 1
ATOM 747 O O . LEU A 1 93 ? 14.941 2.276 -21.672 1.00 95.50 93 LEU A O 1
ATOM 751 N N . PRO A 1 94 ? 15.403 0.408 -20.513 1.00 95.88 94 PRO A N 1
ATOM 752 C CA . PRO A 1 94 ? 16.574 0.082 -21.325 1.00 95.88 94 PRO A CA 1
ATOM 753 C C . PRO A 1 94 ? 16.212 -0.155 -22.791 1.00 95.88 94 PRO A C 1
ATOM 755 O O . PRO A 1 94 ? 16.892 0.361 -23.667 1.00 95.88 94 PRO A O 1
ATOM 758 N N . ALA A 1 95 ? 15.110 -0.859 -23.072 1.00 95.06 95 ALA A N 1
ATOM 759 C CA . ALA A 1 95 ? 14.670 -1.112 -24.443 1.00 95.06 95 ALA A CA 1
ATOM 760 C C . ALA A 1 95 ? 14.379 0.192 -25.207 1.00 95.06 95 ALA A C 1
ATOM 762 O O . ALA A 1 95 ? 14.784 0.339 -26.363 1.00 95.06 95 ALA A O 1
ATOM 763 N N . ILE A 1 96 ? 13.727 1.157 -24.549 1.00 96.44 96 ILE A N 1
ATOM 764 C CA . ILE A 1 96 ? 13.460 2.487 -25.111 1.00 96.44 96 ILE A CA 1
ATOM 765 C C . ILE A 1 96 ? 14.771 3.244 -25.333 1.00 96.44 96 ILE A C 1
ATOM 767 O O . ILE A 1 96 ? 14.994 3.766 -26.423 1.00 96.44 96 ILE A O 1
ATOM 771 N N . VAL A 1 97 ? 15.653 3.277 -24.330 1.00 96.06 97 VAL A N 1
ATOM 772 C CA . VAL A 1 97 ? 16.930 4.002 -24.405 1.00 96.06 97 VAL A CA 1
ATOM 773 C C . VAL A 1 97 ? 17.830 3.430 -25.499 1.00 96.06 97 VAL A C 1
ATOM 775 O O . VAL A 1 97 ? 18.332 4.192 -26.319 1.00 96.06 97 VAL A O 1
ATOM 778 N N . THR A 1 98 ? 17.987 2.107 -25.571 1.00 94.81 98 THR A N 1
ATOM 779 C CA . THR A 1 98 ? 18.789 1.439 -26.605 1.00 94.81 98 THR A CA 1
ATOM 780 C C . THR A 1 98 ? 18.218 1.678 -27.997 1.00 94.81 98 THR A C 1
ATOM 782 O O . THR A 1 98 ? 18.969 2.001 -28.912 1.00 94.81 98 THR A O 1
ATOM 785 N N . SER A 1 99 ? 16.898 1.572 -28.166 1.00 94.88 99 SER A N 1
ATOM 786 C CA . SER A 1 99 ? 16.264 1.837 -29.463 1.00 94.88 99 SER A CA 1
ATOM 787 C C . SER A 1 99 ? 16.464 3.289 -29.893 1.00 94.88 99 SER A C 1
ATOM 789 O O . SER A 1 99 ? 16.782 3.554 -31.049 1.00 94.88 99 SER A O 1
ATOM 791 N N . ASN A 1 100 ? 16.323 4.232 -28.959 1.00 94.56 100 ASN A N 1
ATOM 792 C CA . ASN A 1 100 ? 16.499 5.651 -29.235 1.00 94.56 100 ASN A CA 1
ATOM 793 C C . ASN A 1 100 ? 17.958 5.998 -29.580 1.00 94.56 100 ASN A C 1
ATOM 795 O O . ASN A 1 100 ? 18.194 6.741 -30.527 1.00 94.56 100 ASN A O 1
ATOM 799 N N . LEU A 1 101 ? 18.927 5.415 -28.865 1.00 93.62 101 LEU A N 1
ATOM 800 C CA . LEU A 1 101 ? 20.356 5.538 -29.176 1.00 93.62 101 LEU A CA 1
ATOM 801 C C . LEU A 1 101 ? 20.686 4.970 -30.558 1.00 93.62 101 LEU A C 1
ATOM 803 O O . LEU A 1 101 ? 21.310 5.652 -31.359 1.00 93.62 101 LEU A O 1
ATOM 807 N N . MET A 1 102 ? 20.193 3.772 -30.884 1.00 91.81 102 MET A N 1
ATOM 808 C CA . MET A 1 102 ? 20.439 3.156 -32.192 1.00 91.81 102 MET A CA 1
ATOM 809 C C . MET A 1 102 ? 19.879 4.001 -33.348 1.00 91.81 102 MET A C 1
ATOM 811 O O . MET A 1 102 ? 20.481 4.078 -34.419 1.00 91.81 102 MET A O 1
ATOM 815 N N . ILE A 1 103 ? 18.726 4.648 -33.147 1.00 93.19 103 ILE A N 1
ATOM 816 C CA . ILE A 1 103 ? 18.153 5.572 -34.133 1.00 93.19 103 ILE A CA 1
ATOM 817 C C . ILE A 1 103 ? 19.019 6.831 -34.258 1.00 93.19 103 ILE A C 1
ATOM 819 O O . ILE A 1 103 ? 19.291 7.257 -35.380 1.00 93.19 103 ILE A O 1
ATOM 823 N N . ALA A 1 104 ? 19.469 7.405 -33.141 1.00 92.12 104 ALA A N 1
ATOM 824 C CA . ALA A 1 104 ? 20.336 8.581 -33.141 1.00 92.12 104 ALA A CA 1
ATOM 825 C C . ALA A 1 104 ? 21.671 8.310 -33.860 1.00 92.12 104 ALA A C 1
ATOM 827 O O . ALA A 1 104 ? 22.020 9.046 -34.782 1.00 92.12 104 ALA A O 1
ATOM 828 N N . ASP A 1 105 ? 22.343 7.197 -33.552 1.00 90.31 105 ASP A N 1
ATOM 829 C CA . ASP A 1 105 ? 23.607 6.798 -34.194 1.00 90.31 105 ASP A CA 1
ATOM 830 C C . ASP A 1 105 ? 23.461 6.615 -35.711 1.00 90.31 105 ASP A C 1
ATOM 832 O O . ASP A 1 105 ? 24.378 6.905 -36.490 1.00 90.31 105 ASP A O 1
ATOM 836 N N . ARG A 1 106 ? 22.288 6.139 -36.150 1.00 87.56 106 ARG A N 1
ATOM 837 C CA . ARG A 1 106 ? 21.952 6.011 -37.569 1.00 87.56 106 ARG A CA 1
ATOM 838 C C . ARG A 1 106 ? 21.716 7.368 -38.230 1.00 87.56 106 ARG A C 1
ATOM 840 O O . ARG A 1 106 ? 22.137 7.552 -39.368 1.00 87.56 106 ARG A O 1
ATOM 847 N N . LEU A 1 107 ? 21.050 8.300 -37.549 1.00 90.75 107 LEU A N 1
ATOM 848 C CA . LEU A 1 107 ? 20.784 9.648 -38.068 1.00 90.75 107 LEU A CA 1
ATOM 849 C C . LEU A 1 107 ? 22.063 10.484 -38.191 1.00 90.75 107 LEU A C 1
ATOM 851 O O . LEU A 1 107 ? 22.207 11.242 -39.146 1.00 90.75 107 LEU A O 1
ATOM 855 N N . GLU A 1 108 ? 23.001 10.324 -37.260 1.00 90.44 108 GLU A N 1
ATOM 856 C CA . GLU A 1 108 ? 24.288 11.029 -37.281 1.00 90.44 108 GLU A CA 1
ATOM 857 C C . GLU A 1 108 ? 25.304 10.406 -38.257 1.00 90.44 108 GLU A C 1
ATOM 859 O O . GLU A 1 108 ? 26.376 10.966 -38.501 1.00 90.44 108 GLU A O 1
ATOM 864 N N . GLY A 1 109 ? 24.987 9.243 -38.840 1.00 82.38 109 GLY A N 1
ATOM 865 C CA . GLY A 1 109 ? 25.889 8.499 -39.723 1.00 82.38 109 GLY A CA 1
ATOM 866 C C . GLY A 1 109 ? 27.114 7.929 -38.999 1.00 82.38 109 GLY A C 1
ATOM 867 O O . GLY A 1 109 ? 28.057 7.473 -39.649 1.00 82.38 109 GLY A O 1
ATOM 868 N N . VAL A 1 110 ? 27.111 7.946 -37.660 1.00 81.69 110 VAL A N 1
ATOM 869 C CA . VAL A 1 110 ? 28.166 7.370 -36.816 1.00 81.69 110 VAL A CA 1
ATOM 870 C C . VAL A 1 110 ? 28.276 5.879 -37.101 1.00 81.69 110 VAL A C 1
ATOM 872 O O . VAL A 1 110 ? 29.376 5.385 -37.324 1.00 81.69 110 VAL A O 1
ATOM 875 N N . TRP A 1 111 ? 27.135 5.195 -37.228 1.00 79.06 111 TRP A N 1
ATOM 876 C CA . TRP A 1 111 ? 27.083 3.763 -37.520 1.00 79.06 111 TRP A CA 1
ATOM 877 C C . TRP A 1 111 ? 27.856 3.369 -38.790 1.00 79.06 111 TRP A C 1
ATOM 879 O O . TRP A 1 111 ? 28.602 2.391 -38.793 1.00 79.06 111 TRP A O 1
ATOM 889 N N . GLU A 1 112 ? 27.715 4.137 -39.875 1.00 79.75 112 GLU A N 1
ATOM 890 C CA . GLU A 1 112 ? 28.403 3.856 -41.143 1.00 79.75 112 GLU A CA 1
ATOM 891 C C . GLU A 1 112 ? 29.912 4.101 -41.039 1.00 79.75 112 GLU A C 1
ATOM 893 O O . GLU A 1 112 ? 30.708 3.327 -41.566 1.00 79.75 112 GLU A O 1
ATOM 898 N N . ARG A 1 113 ? 30.322 5.146 -40.311 1.00 84.00 113 ARG A N 1
ATOM 899 C CA . ARG A 1 113 ? 31.742 5.466 -40.101 1.00 84.00 113 ARG A CA 1
ATOM 900 C C . ARG A 1 113 ? 32.426 4.435 -39.207 1.00 84.00 113 ARG A C 1
ATOM 902 O O . ARG A 1 113 ? 33.546 4.034 -39.508 1.00 84.00 113 ARG A O 1
ATOM 909 N N . SER A 1 114 ? 31.748 3.972 -38.156 1.00 79.44 114 SER A N 1
ATOM 910 C CA . SER A 1 114 ? 32.230 2.900 -37.281 1.00 79.44 114 SER A CA 1
ATOM 911 C C . SER A 1 114 ? 32.374 1.573 -38.030 1.00 79.44 114 SER A C 1
ATOM 913 O O . SER A 1 114 ? 33.370 0.884 -37.849 1.00 79.44 114 SER A O 1
ATOM 915 N N . ALA A 1 115 ? 31.438 1.239 -38.926 1.00 80.62 115 ALA A N 1
ATOM 916 C CA . ALA A 1 115 ? 31.494 0.002 -39.709 1.00 80.62 115 ALA A CA 1
ATOM 917 C C . ALA A 1 115 ? 32.672 -0.049 -40.701 1.00 80.62 115 ALA A C 1
ATOM 919 O O . ALA A 1 115 ? 33.192 -1.126 -40.983 1.00 80.62 115 ALA A O 1
ATOM 920 N N . VAL A 1 116 ? 33.097 1.101 -41.234 1.00 83.75 116 VAL A N 1
ATOM 921 C CA . VAL A 1 116 ? 34.272 1.194 -42.119 1.00 83.75 116 VAL A CA 1
ATOM 922 C C . VAL A 1 116 ? 35.581 1.240 -41.320 1.00 83.75 116 VAL A C 1
ATOM 924 O O . VAL A 1 116 ? 36.614 0.806 -41.826 1.00 83.75 116 VAL A O 1
ATOM 927 N N . ALA A 1 117 ? 35.550 1.754 -40.086 1.00 82.75 117 ALA A N 1
ATOM 928 C CA . ALA A 1 117 ? 36.731 1.898 -39.236 1.00 82.75 117 ALA A CA 1
ATOM 929 C C . ALA A 1 117 ? 37.214 0.582 -38.596 1.00 82.75 117 ALA A C 1
ATOM 931 O O . ALA A 1 117 ? 38.406 0.494 -38.303 1.00 82.75 117 ALA A O 1
ATOM 932 N N . GLY A 1 118 ? 36.336 -0.422 -38.454 1.00 55.25 118 GLY A N 1
ATOM 933 C CA . GLY A 1 118 ? 36.660 -1.727 -37.860 1.00 55.25 118 GLY A CA 1
ATOM 934 C C . GLY A 1 118 ? 36.717 -1.688 -36.342 1.00 55.25 118 GLY A C 1
ATOM 935 O O . GLY A 1 118 ? 37.765 -1.276 -35.803 1.00 55.25 118 GLY A O 1
#

Solvent-accessible surface area (backbone atoms only — not comparable to full-atom values): 7491 Å² total; per-residue (Å²): 120,85,88,81,86,70,97,68,60,69,66,59,54,56,74,70,57,85,86,84,86,78,71,65,91,46,62,71,61,36,52,52,50,51,51,51,50,50,54,51,49,51,52,52,49,38,53,52,28,53,76,67,77,41,69,57,76,78,67,55,73,99,64,87,82,69,87,61,94,73,77,63,98,76,74,58,75,65,68,76,47,46,65,61,53,51,53,51,48,67,59,50,49,56,54,52,52,52,53,51,48,55,51,48,36,56,74,71,44,48,54,62,54,52,68,73,67,110

Organism: Pectinophora gossypiella (NCBI:txid13191)

Radius of gyration: 29.56 Å; Cα contacts (8 Å, |Δi|>4): 26; chains: 1; bounding box: 74×25×74 Å

Foldseek 3Di:
DPPDPDDDDVVVVVVPDDDDDFDCPDVLVSVVVVVVVLVVVLVVQLVVCVVVVHDSVPPDDPDDDDADPDDHPDDDPVVVCVVVVVVCCVPVVVVVVVVVVVVVCVVVCVVVVVVVVD